Protein AF-A0A534FEM4-F1 (afdb_monomer_lite)

Structure (mmCIF, N/CA/C/O backbone):
data_AF-A0A534FEM4-F1
#
_entry.id   AF-A0A534FEM4-F1
#
loop_
_atom_site.group_PDB
_atom_site.id
_atom_site.type_symbol
_atom_site.label_atom_id
_atom_site.label_alt_id
_atom_site.label_comp_id
_atom_site.label_asym_id
_atom_site.label_entity_id
_atom_site.label_seq_id
_atom_site.pdbx_PDB_ins_code
_atom_site.Cartn_x
_atom_site.Cartn_y
_atom_site.Cartn_z
_atom_site.occupancy
_atom_site.B_iso_or_equiv
_atom_site.auth_seq_id
_atom_site.auth_comp_id
_atom_site.auth_asym_id
_atom_site.auth_atom_id
_atom_site.pdbx_PDB_model_num
ATOM 1 N N . MET A 1 1 ? -17.355 6.035 14.238 1.00 56.38 1 MET A N 1
ATOM 2 C CA . MET A 1 1 ? -16.105 6.791 13.981 1.00 56.38 1 MET A CA 1
ATOM 3 C C . MET A 1 1 ? -16.339 8.133 13.286 1.00 56.38 1 MET A C 1
ATOM 5 O O . MET A 1 1 ? -15.512 9.015 13.449 1.00 56.38 1 MET A O 1
ATOM 9 N N . GLU A 1 2 ? -17.468 8.320 12.596 1.00 47.06 2 GLU A N 1
ATOM 10 C CA . GLU A 1 2 ? -17.808 9.495 11.766 1.00 47.06 2 GLU A CA 1
ATOM 11 C C . GLU A 1 2 ? -17.608 10.867 12.424 1.00 47.06 2 GLU A C 1
ATOM 13 O O . GLU A 1 2 ? -17.222 11.821 11.765 1.00 47.06 2 GLU A O 1
ATOM 18 N N . ARG A 1 3 ? -17.832 10.977 13.736 1.00 51.62 3 ARG A N 1
ATOM 19 C CA . ARG A 1 3 ? -17.791 12.255 14.463 1.00 51.62 3 ARG A CA 1
ATOM 20 C C . ARG A 1 3 ? -16.405 12.635 15.008 1.00 51.62 3 ARG A C 1
ATOM 22 O O . ARG A 1 3 ? -16.311 13.611 15.738 1.00 51.62 3 ARG A O 1
ATOM 29 N N . ARG A 1 4 ? -15.377 11.824 14.722 1.00 52.81 4 ARG A N 1
ATOM 30 C CA . ARG A 1 4 ? -14.037 11.881 15.349 1.00 52.81 4 ARG A CA 1
ATOM 31 C C . ARG A 1 4 ? -12.900 12.129 14.353 1.00 52.81 4 ARG A C 1
ATOM 33 O O . ARG A 1 4 ? -11.733 12.008 14.710 1.00 52.81 4 ARG A O 1
ATOM 40 N N . VAL A 1 5 ? -13.234 12.400 13.092 1.00 56.34 5 VAL A N 1
ATOM 41 C CA . VAL A 1 5 ? -12.269 12.784 12.057 1.00 56.34 5 VAL A CA 1
ATOM 42 C C . VAL A 1 5 ? -12.629 14.198 11.630 1.00 56.34 5 VAL A C 1
ATOM 44 O O . VAL A 1 5 ? -13.714 14.417 11.095 1.00 56.34 5 VAL A O 1
ATOM 47 N N . THR A 1 6 ? -11.767 15.169 11.929 1.00 53.72 6 THR A N 1
ATOM 48 C CA . THR A 1 6 ? -12.015 16.553 11.522 1.00 53.72 6 THR A CA 1
ATOM 49 C C . THR A 1 6 ? -11.736 16.721 10.017 1.00 53.72 6 THR A C 1
ATOM 51 O O . THR A 1 6 ? -10.766 16.141 9.511 1.00 53.72 6 THR A O 1
ATOM 54 N N . PRO A 1 7 ? -12.564 17.487 9.274 1.00 54.84 7 PRO A N 1
ATOM 55 C CA . PRO A 1 7 ? -12.405 17.695 7.823 1.00 54.84 7 PRO A CA 1
ATOM 56 C C . PRO A 1 7 ? -11.054 18.308 7.428 1.00 54.84 7 PRO A C 1
ATOM 58 O O . PRO A 1 7 ? -10.549 18.107 6.331 1.00 54.84 7 PRO A O 1
ATOM 61 N N . ASP A 1 8 ? -10.449 19.042 8.352 1.00 56.84 8 ASP A N 1
ATOM 62 C CA . ASP A 1 8 ? -9.145 19.695 8.260 1.00 56.84 8 ASP A CA 1
ATOM 63 C C . ASP A 1 8 ? -7.960 18.707 8.201 1.00 56.84 8 ASP A C 1
ATOM 65 O O . ASP A 1 8 ? -6.827 19.115 7.931 1.00 56.84 8 ASP A O 1
ATOM 69 N N . LEU A 1 9 ? -8.201 17.404 8.407 1.00 59.59 9 LEU A N 1
ATOM 70 C CA . LEU A 1 9 ? -7.167 16.371 8.376 1.00 59.59 9 LEU A CA 1
ATOM 71 C C . LEU A 1 9 ? -7.196 15.479 7.127 1.00 59.59 9 LEU A C 1
ATOM 73 O O . LEU A 1 9 ? -6.135 15.167 6.578 1.00 59.59 9 LEU A O 1
ATOM 77 N N . LEU A 1 10 ? -8.377 15.027 6.714 1.00 66.88 10 LEU A N 1
ATOM 78 C CA . LEU A 1 10 ? -8.593 14.103 5.600 1.00 66.88 10 LEU A CA 1
ATOM 79 C C . LEU A 1 10 ? -9.982 14.360 5.005 1.00 66.88 10 LEU A C 1
ATOM 81 O O . LEU A 1 10 ? -10.936 14.569 5.751 1.00 66.88 10 LEU A O 1
ATOM 85 N N . GLU A 1 11 ? -10.113 14.259 3.682 1.00 74.88 11 GLU A N 1
ATOM 86 C CA . GLU A 1 11 ? -11.427 14.056 3.067 1.00 74.88 11 GLU A CA 1
ATOM 87 C C . GLU A 1 11 ? -11.890 12.629 3.374 1.00 74.88 11 GLU A C 1
ATOM 89 O O . GLU A 1 11 ? -11.190 11.655 3.080 1.00 74.88 11 GLU A O 1
ATOM 94 N N . VAL A 1 12 ? -13.052 12.507 4.017 1.00 80.25 12 VAL A N 1
ATOM 95 C CA . VAL A 1 12 ? -13.595 11.230 4.489 1.00 80.25 12 VAL A CA 1
ATOM 96 C C . VAL A 1 12 ? -14.885 10.921 3.748 1.00 80.25 12 VAL A C 1
ATOM 98 O O . VAL A 1 12 ? -15.782 11.754 3.665 1.00 80.25 12 VAL A O 1
ATOM 101 N N . GLU A 1 13 ? -14.996 9.686 3.271 1.00 83.94 13 GLU A N 1
ATOM 102 C CA . GLU A 1 13 ? -16.239 9.120 2.759 1.00 83.94 13 GLU A CA 1
ATOM 103 C C . GLU A 1 13 ? -16.553 7.855 3.552 1.00 83.94 13 GLU A C 1
ATOM 105 O O . GLU A 1 13 ? -15.718 6.954 3.655 1.00 83.94 13 GLU A O 1
ATOM 110 N N . CYS A 1 14 ? -17.753 7.803 4.120 1.00 84.56 14 CYS A N 1
ATOM 111 C CA . CYS A 1 14 ? -18.230 6.667 4.894 1.00 84.56 14 CYS A CA 1
ATOM 112 C C . CYS A 1 14 ? -19.173 5.832 4.032 1.00 84.56 14 CYS A C 1
ATOM 114 O O . CYS A 1 14 ? -20.123 6.360 3.455 1.00 84.56 14 CYS A O 1
ATOM 116 N N . LEU A 1 15 ? -18.919 4.528 3.969 1.00 87.25 15 LEU A N 1
ATOM 117 C CA . LEU A 1 15 ? -19.722 3.570 3.217 1.00 87.25 15 LEU A CA 1
ATOM 118 C C . LEU A 1 15 ? -20.095 2.429 4.160 1.00 87.25 15 LEU A C 1
ATOM 120 O O . LEU A 1 15 ? -19.234 1.900 4.857 1.00 87.25 15 LEU A O 1
ATOM 124 N N . ALA A 1 16 ? -21.379 2.080 4.200 1.00 84.75 16 ALA A N 1
ATOM 125 C CA . ALA A 1 16 ? -21.892 1.021 5.070 1.00 84.75 16 ALA A CA 1
ATOM 126 C C . ALA A 1 16 ? -21.890 -0.365 4.399 1.00 84.75 16 ALA A C 1
ATOM 128 O O . ALA A 1 16 ? -22.041 -1.372 5.080 1.00 84.75 16 ALA A O 1
ATOM 129 N N . ASP A 1 17 ? -21.740 -0.415 3.074 1.00 90.38 17 ASP A N 1
ATOM 130 C CA . ASP A 1 17 ? -21.790 -1.643 2.285 1.00 90.38 17 ASP A CA 1
ATOM 131 C C . ASP A 1 17 ? -20.415 -1.980 1.692 1.00 90.38 17 ASP A C 1
ATOM 133 O O . ASP A 1 17 ? -19.758 -1.132 1.081 1.00 90.38 17 ASP A O 1
ATOM 137 N N . GLU A 1 18 ? -19.979 -3.233 1.851 1.00 87.88 18 GLU A N 1
ATOM 138 C CA . GLU A 1 18 ? -18.675 -3.690 1.359 1.00 87.88 18 GLU A CA 1
ATOM 139 C C . GLU A 1 18 ? -18.569 -3.658 -0.166 1.00 87.88 18 GLU A C 1
ATOM 141 O O . GLU A 1 18 ? -17.499 -3.361 -0.705 1.00 87.88 18 GLU A O 1
ATOM 14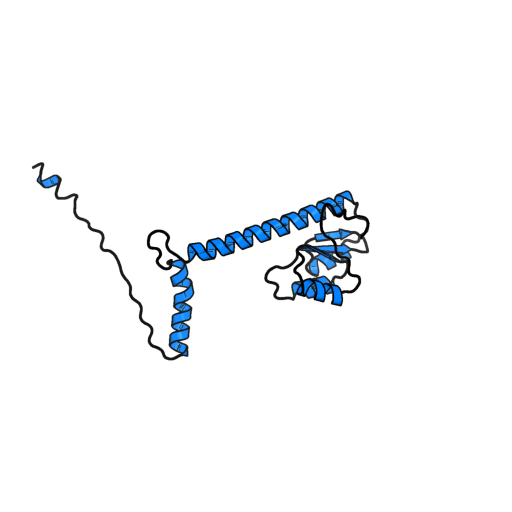6 N N . GLN A 1 19 ? -19.648 -4.005 -0.878 1.00 88.50 19 GLN A N 1
ATOM 147 C CA . GLN A 1 19 ? -19.623 -4.032 -2.339 1.00 88.50 19 GLN A CA 1
ATOM 148 C C . GLN A 1 19 ? -19.503 -2.612 -2.877 1.00 88.50 19 GLN A C 1
ATOM 150 O O . GLN A 1 19 ? -18.705 -2.361 -3.780 1.00 88.50 19 GLN A O 1
ATOM 155 N N . GLU A 1 20 ? -20.229 -1.671 -2.281 1.00 89.69 20 GLU A N 1
ATOM 156 C CA . GLU A 1 20 ? -20.098 -0.259 -2.601 1.00 89.69 20 GLU A CA 1
ATOM 157 C C . GLU A 1 20 ? -18.705 0.275 -2.271 1.00 89.69 20 GLU A C 1
ATOM 159 O O . GLU A 1 20 ? -18.104 0.940 -3.113 1.00 89.69 20 GLU A O 1
ATOM 164 N N . ALA A 1 21 ? -18.134 -0.084 -1.117 1.00 89.38 21 ALA A N 1
ATOM 165 C CA . ALA A 1 21 ? -16.761 0.285 -0.774 1.00 89.38 21 ALA A CA 1
ATOM 166 C C . ALA A 1 21 ? -15.755 -0.178 -1.836 1.00 89.38 21 ALA A C 1
ATOM 168 O O . ALA A 1 21 ? -14.891 0.592 -2.261 1.00 89.38 21 ALA A O 1
ATOM 169 N N . LEU A 1 22 ? -15.900 -1.410 -2.325 1.00 88.56 22 LEU A N 1
ATOM 170 C CA . LEU A 1 22 ? -15.047 -1.950 -3.382 1.00 88.56 22 LEU A CA 1
ATOM 171 C C . LEU A 1 22 ? -15.253 -1.247 -4.725 1.00 88.56 22 LEU A C 1
ATOM 173 O O . LEU A 1 22 ? -14.261 -0.973 -5.405 1.00 88.56 22 LEU A O 1
ATOM 177 N N . ARG A 1 23 ? -16.501 -0.938 -5.101 1.00 89.88 23 ARG A N 1
ATOM 178 C CA . ARG A 1 23 ? -16.817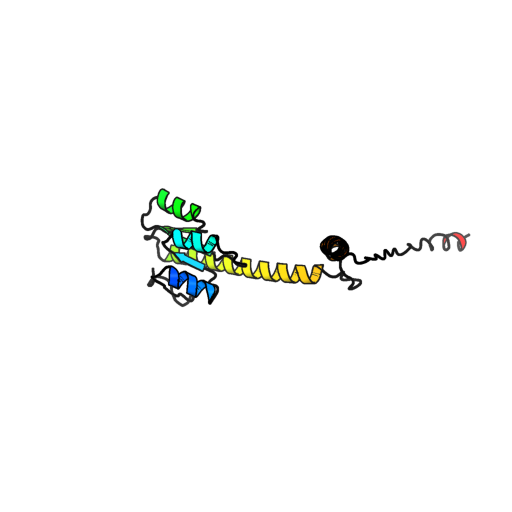 -0.189 -6.330 1.00 89.88 23 ARG A CA 1
ATOM 179 C C . ARG A 1 23 ? -16.231 1.217 -6.294 1.00 89.88 23 ARG A C 1
ATOM 181 O O . ARG A 1 23 ? -15.608 1.650 -7.261 1.00 89.88 23 ARG A O 1
ATOM 188 N N . ARG A 1 24 ? -16.388 1.924 -5.175 1.00 89.31 24 ARG A N 1
ATOM 189 C CA . ARG A 1 24 ? -15.852 3.280 -4.996 1.00 89.31 24 ARG A CA 1
ATOM 190 C C . ARG A 1 24 ? -14.328 3.279 -5.023 1.00 89.31 24 ARG A C 1
ATOM 192 O O . ARG A 1 24 ? -13.751 4.123 -5.698 1.00 89.31 24 ARG A O 1
ATOM 199 N N . PHE A 1 25 ? -13.691 2.290 -4.393 1.00 88.38 25 PHE A N 1
ATOM 200 C CA . PHE A 1 25 ? -12.237 2.125 -4.433 1.00 88.38 25 PHE A CA 1
ATOM 201 C C . PHE A 1 25 ? -11.693 1.842 -5.845 1.00 88.38 25 PHE A C 1
ATOM 203 O O . PHE A 1 25 ? -10.587 2.256 -6.185 1.00 88.38 25 PHE A O 1
ATOM 210 N N . GLU A 1 26 ? -12.446 1.115 -6.676 1.00 86.12 26 GLU A N 1
ATOM 211 C CA . GLU A 1 26 ? -12.082 0.883 -8.081 1.00 86.12 26 GLU A CA 1
ATOM 212 C C . GLU A 1 26 ? -12.251 2.129 -8.945 1.00 86.12 26 GLU A C 1
ATOM 214 O O . GLU A 1 26 ? -11.424 2.381 -9.821 1.00 86.12 26 GLU A O 1
ATOM 219 N N . ALA A 1 27 ? -13.314 2.898 -8.705 1.00 89.00 27 ALA A N 1
ATOM 220 C CA . ALA A 1 27 ? -13.568 4.139 -9.424 1.00 89.00 27 ALA A CA 1
ATOM 221 C C . ALA A 1 27 ? -12.515 5.205 -9.093 1.00 89.00 27 ALA A C 1
ATOM 223 O O . ALA A 1 27 ? -12.057 5.925 -9.980 1.00 89.00 27 ALA A O 1
ATOM 224 N N . GLU A 1 28 ? -12.121 5.295 -7.825 1.00 87.94 28 GLU A N 1
ATOM 225 C CA . GLU A 1 28 ? -11.146 6.261 -7.346 1.00 87.94 28 GLU A CA 1
ATOM 226 C C . GLU A 1 28 ? -10.265 5.644 -6.259 1.00 87.94 28 GLU A C 1
ATOM 228 O O . GLU A 1 28 ? -10.734 5.171 -5.223 1.00 87.94 28 GLU A O 1
ATOM 233 N N . PHE A 1 29 ? -8.951 5.690 -6.480 1.00 86.88 29 PHE A N 1
ATOM 234 C CA . PHE A 1 29 ? -7.995 5.160 -5.521 1.00 86.88 29 PHE A CA 1
ATOM 235 C C . PHE A 1 29 ? -8.024 5.960 -4.211 1.00 86.88 29 PHE A C 1
ATOM 237 O O . PHE A 1 29 ? -7.780 7.169 -4.203 1.00 86.88 29 PHE A O 1
ATOM 244 N N . ARG A 1 30 ? -8.207 5.261 -3.086 1.00 90.06 30 ARG A N 1
ATOM 245 C CA . ARG A 1 30 ? -8.132 5.844 -1.741 1.00 90.06 30 ARG A CA 1
ATOM 246 C C . ARG A 1 30 ? -6.878 5.352 -1.012 1.00 90.06 30 ARG A C 1
ATOM 248 O O . ARG A 1 30 ? -6.712 4.149 -0.842 1.00 90.06 30 ARG A O 1
ATOM 255 N N . PRO A 1 31 ? -5.970 6.245 -0.576 1.00 91.56 31 PRO A N 1
ATOM 256 C CA . PRO A 1 31 ? -4.700 5.839 0.025 1.00 91.56 31 PRO A CA 1
ATOM 257 C C . PRO A 1 31 ? -4.858 5.164 1.385 1.00 91.56 31 PRO A C 1
ATOM 259 O O . PRO A 1 31 ? -4.062 4.291 1.709 1.00 91.56 31 PRO A O 1
ATOM 262 N N . VAL A 1 32 ? -5.871 5.553 2.158 1.00 93.88 32 VAL A N 1
ATOM 263 C CA . VAL A 1 32 ? -6.148 5.010 3.488 1.00 93.88 32 VAL A CA 1
ATOM 264 C C . VAL A 1 32 ? -7.560 4.438 3.497 1.00 93.88 32 VAL A C 1
ATOM 266 O O . VAL A 1 32 ? -8.496 5.098 3.048 1.00 93.88 32 VAL A O 1
ATOM 269 N N . VAL A 1 33 ? -7.704 3.223 4.016 1.00 94.81 33 VAL A N 1
ATOM 270 C CA . VAL A 1 33 ? -8.984 2.542 4.231 1.00 94.81 33 VAL A CA 1
ATOM 271 C C . VAL A 1 33 ? -9.102 2.206 5.710 1.00 94.81 33 VAL A C 1
ATOM 273 O O . VAL A 1 33 ? -8.176 1.653 6.299 1.00 94.81 33 VAL A O 1
ATOM 276 N N . VAL A 1 34 ? -10.247 2.525 6.307 1.00 94.06 34 VAL A N 1
ATOM 277 C CA . VAL A 1 34 ? -10.587 2.149 7.683 1.00 94.06 34 VAL A CA 1
ATOM 278 C C . VAL A 1 34 ? -11.789 1.214 7.622 1.00 94.06 34 VAL A C 1
ATOM 280 O O . VAL A 1 34 ? -12.781 1.554 6.982 1.00 94.06 34 VAL A O 1
ATOM 283 N N . THR A 1 35 ? -11.697 0.034 8.232 1.00 94.12 35 THR A N 1
ATOM 284 C CA . THR A 1 35 ? -12.756 -0.987 8.156 1.00 94.12 35 THR A CA 1
ATOM 285 C C . THR A 1 35 ? -12.761 -1.895 9.380 1.00 94.12 35 THR A C 1
ATOM 287 O O . THR A 1 35 ? -11.715 -2.145 9.967 1.00 94.12 35 THR A O 1
ATOM 290 N N . ASP A 1 36 ? -13.928 -2.408 9.746 1.00 93.12 36 ASP A N 1
ATOM 291 C CA . ASP A 1 36 ? -14.151 -3.473 10.731 1.00 93.12 36 ASP A CA 1
ATOM 292 C C . ASP A 1 36 ? -14.377 -4.851 10.068 1.00 93.12 36 ASP A C 1
ATOM 294 O O . ASP A 1 36 ? -14.564 -5.859 10.750 1.00 93.12 36 ASP A O 1
ATOM 298 N N . SER A 1 37 ? -14.287 -4.941 8.735 1.00 94.75 37 SER A N 1
ATOM 299 C CA . SER A 1 37 ? -14.460 -6.192 7.989 1.00 94.75 37 SER A CA 1
ATOM 300 C C . SER A 1 37 ? -13.131 -6.798 7.547 1.00 94.75 37 SER A C 1
ATOM 302 O O . SER A 1 37 ? -12.463 -6.298 6.641 1.00 94.75 37 SER A O 1
ATOM 304 N N . THR A 1 38 ? -12.781 -7.960 8.105 1.00 95.50 38 THR A N 1
ATOM 305 C CA . THR A 1 38 ? -11.628 -8.749 7.628 1.00 95.50 38 THR A CA 1
ATOM 306 C C . THR A 1 38 ? -11.831 -9.297 6.213 1.00 95.50 38 THR A C 1
ATOM 308 O O . THR A 1 38 ? -10.858 -9.520 5.489 1.00 95.50 38 THR A O 1
ATOM 311 N N . GLU A 1 39 ? -13.079 -9.496 5.784 1.00 95.44 39 GLU A N 1
ATOM 312 C CA . GLU A 1 39 ? -13.397 -9.953 4.434 1.00 95.44 39 GLU A CA 1
ATOM 313 C C . GLU A 1 39 ? -13.050 -8.882 3.396 1.00 95.44 39 GLU A C 1
ATOM 315 O O . GLU A 1 39 ? -12.387 -9.185 2.397 1.00 95.44 39 GLU A O 1
ATOM 320 N N . LEU A 1 40 ? -13.399 -7.620 3.667 1.00 95.12 40 LEU A N 1
ATOM 321 C CA . LEU A 1 40 ? -13.037 -6.493 2.811 1.00 95.12 40 LEU A CA 1
ATOM 322 C C . LEU A 1 40 ? -11.515 -6.366 2.662 1.00 95.12 40 LEU A C 1
ATOM 324 O O . LEU A 1 40 ? -11.019 -6.171 1.551 1.00 95.12 40 LEU A O 1
ATOM 328 N N . ILE A 1 41 ? -10.766 -6.542 3.754 1.00 96.69 41 ILE A N 1
ATOM 329 C CA . ILE A 1 41 ? -9.295 -6.502 3.736 1.00 96.69 41 ILE A CA 1
ATOM 330 C C . ILE A 1 41 ? -8.746 -7.565 2.782 1.00 96.69 41 ILE A C 1
ATOM 332 O O . ILE A 1 41 ? -7.963 -7.245 1.885 1.00 96.69 41 ILE A O 1
ATOM 336 N N . ARG A 1 42 ? -9.202 -8.819 2.904 1.00 96.38 42 ARG A N 1
ATOM 337 C CA . ARG A 1 42 ? -8.767 -9.907 2.011 1.00 96.38 42 ARG A CA 1
ATOM 338 C C . ARG A 1 42 ? -9.122 -9.618 0.550 1.00 96.38 42 ARG A C 1
ATOM 340 O O . ARG A 1 42 ? -8.293 -9.835 -0.337 1.00 96.38 42 ARG A O 1
ATOM 347 N N . LYS A 1 43 ? -10.318 -9.081 0.280 1.00 95.06 43 LYS A N 1
ATOM 348 C CA . LYS A 1 43 ? -10.733 -8.671 -1.076 1.00 95.06 43 LYS A CA 1
ATOM 349 C C . LYS A 1 43 ? -9.826 -7.572 -1.639 1.00 95.06 43 LYS A C 1
ATOM 351 O O . LYS A 1 43 ? -9.436 -7.648 -2.799 1.00 95.06 43 LYS A O 1
ATOM 356 N N . LEU A 1 44 ? -9.436 -6.584 -0.834 1.00 94.62 44 LEU A N 1
ATOM 357 C CA . LEU A 1 44 ? -8.510 -5.529 -1.259 1.00 94.62 44 LEU A CA 1
ATOM 358 C C . LEU A 1 44 ? -7.093 -6.065 -1.512 1.00 94.62 44 LEU A C 1
ATOM 360 O O . LEU A 1 44 ? -6.465 -5.679 -2.496 1.00 94.62 44 LEU A O 1
ATOM 364 N N . ARG A 1 45 ? -6.595 -6.978 -0.669 1.00 94.44 45 ARG A N 1
ATOM 365 C CA . ARG A 1 45 ? -5.238 -7.545 -0.786 1.00 94.44 45 ARG A CA 1
ATOM 366 C C . ARG A 1 45 ? -5.070 -8.553 -1.920 1.00 94.44 45 ARG A C 1
ATOM 368 O O . ARG A 1 45 ? -3.966 -8.699 -2.433 1.00 94.44 45 ARG A O 1
ATOM 375 N N . THR A 1 46 ? -6.137 -9.231 -2.332 1.00 94.06 46 THR A N 1
ATOM 376 C CA . THR A 1 46 ? -6.106 -10.180 -3.463 1.00 94.06 46 THR A CA 1
ATOM 377 C C . THR A 1 46 ? -6.153 -9.495 -4.829 1.00 94.06 46 THR A C 1
ATOM 379 O O . THR A 1 46 ? -5.869 -10.126 -5.849 1.00 94.06 46 THR A O 1
ATOM 382 N N . ARG A 1 47 ? -6.480 -8.199 -4.880 1.00 89.94 47 ARG A N 1
ATOM 383 C CA . ARG A 1 47 ? -6.522 -7.436 -6.129 1.00 89.94 47 ARG A CA 1
ATOM 384 C C . ARG A 1 47 ? -5.112 -7.088 -6.614 1.00 89.94 47 ARG A C 1
ATOM 386 O O . ARG A 1 47 ? -4.263 -6.711 -5.807 1.00 89.94 47 ARG A O 1
ATOM 393 N N . PRO A 1 48 ? -4.860 -7.116 -7.937 1.00 86.69 48 PRO A N 1
ATOM 394 C CA . PRO A 1 48 ? -3.578 -6.732 -8.523 1.00 86.69 48 PRO A CA 1
ATOM 395 C C . PRO A 1 48 ? -3.440 -5.201 -8.577 1.00 86.69 48 PRO A C 1
ATOM 397 O O . PRO A 1 48 ? -3.345 -4.596 -9.644 1.00 86.69 48 PRO A O 1
ATOM 400 N N . LEU A 1 49 ? -3.477 -4.553 -7.413 1.00 84.06 49 LEU A N 1
ATOM 401 C CA . LEU A 1 49 ? -3.375 -3.106 -7.300 1.00 84.06 49 LEU A CA 1
ATOM 402 C C . LEU A 1 49 ? -1.919 -2.674 -7.485 1.00 84.06 49 LEU A C 1
ATOM 404 O O . LEU A 1 49 ? -1.027 -3.115 -6.765 1.00 84.06 49 LEU A O 1
ATOM 408 N N . VAL A 1 50 ? -1.686 -1.747 -8.416 1.00 82.12 50 VAL A N 1
ATOM 409 C CA . VAL A 1 50 ? -0.371 -1.100 -8.594 1.00 82.12 50 VAL A CA 1
ATOM 410 C C . VAL A 1 50 ? 0.041 -0.349 -7.322 1.00 82.12 50 VAL A C 1
ATOM 412 O O . VAL A 1 50 ? 1.221 -0.270 -6.978 1.00 82.12 50 VAL A O 1
ATOM 415 N N . ARG A 1 51 ? -0.953 0.193 -6.615 1.00 88.19 51 ARG A N 1
ATOM 416 C CA . ARG A 1 51 ? -0.803 0.859 -5.330 1.00 88.19 51 ARG A CA 1
ATOM 417 C C . ARG A 1 51 ? -1.791 0.234 -4.344 1.00 88.19 51 ARG A C 1
ATOM 419 O O . ARG A 1 51 ? -2.981 0.511 -4.462 1.00 88.19 51 ARG A O 1
ATOM 426 N N . PRO A 1 52 ? -1.346 -0.626 -3.416 1.00 91.81 52 PRO A N 1
ATOM 427 C CA . PRO A 1 52 ? -2.215 -1.089 -2.346 1.00 91.81 52 PRO A CA 1
ATOM 428 C C . PRO A 1 52 ? -2.514 0.073 -1.379 1.00 91.81 52 PRO A C 1
ATOM 430 O O . PRO A 1 52 ? -1.652 0.938 -1.197 1.00 91.81 52 PRO A O 1
ATOM 433 N N . PRO A 1 53 ? -3.715 0.127 -0.781 1.00 94.81 53 PRO A N 1
ATOM 434 C CA . PRO A 1 53 ? -4.017 1.101 0.258 1.00 94.81 53 PRO A CA 1
ATOM 435 C C . PRO A 1 53 ? -3.367 0.703 1.586 1.00 94.81 53 PRO A C 1
ATOM 437 O O . PRO A 1 53 ? -3.097 -0.480 1.822 1.00 94.81 53 PRO A O 1
ATOM 440 N N . PHE A 1 54 ? -3.181 1.694 2.455 1.00 96.56 54 PHE A N 1
ATOM 441 C CA . PHE A 1 54 ? -2.923 1.472 3.870 1.00 96.56 54 PHE A CA 1
ATOM 442 C C . PHE A 1 54 ? -4.247 1.159 4.573 1.00 96.56 54 PHE A C 1
ATOM 444 O O . PHE A 1 54 ? -5.201 1.933 4.473 1.00 96.56 54 PHE A O 1
ATOM 451 N N . ILE A 1 55 ? -4.324 0.030 5.265 1.00 97.19 55 ILE A N 1
ATOM 452 C CA . ILE A 1 55 ? -5.554 -0.489 5.860 1.00 97.19 55 ILE A CA 1
ATOM 453 C C . ILE A 1 55 ? -5.449 -0.445 7.382 1.00 97.19 55 ILE A C 1
ATOM 455 O O . ILE A 1 55 ? -4.609 -1.125 7.973 1.00 97.19 55 ILE A O 1
ATOM 459 N N . ILE A 1 56 ? -6.355 0.307 8.008 1.00 96.25 56 ILE A N 1
ATOM 460 C CA . ILE A 1 56 ? -6.561 0.324 9.456 1.00 96.25 56 ILE A CA 1
ATOM 461 C C . ILE A 1 56 ? -7.782 -0.535 9.778 1.00 96.25 56 ILE A C 1
ATOM 463 O O . ILE A 1 56 ? -8.911 -0.192 9.423 1.00 96.25 56 ILE A O 1
ATOM 467 N N . TYR A 1 57 ? -7.550 -1.642 10.472 1.00 96.19 57 TYR A N 1
ATOM 468 C CA . TYR A 1 57 ? -8.604 -2.503 10.983 1.00 96.19 57 TYR A CA 1
ATOM 469 C C . TYR A 1 57 ? -9.134 -1.986 12.325 1.00 96.19 57 TYR A C 1
ATOM 471 O O . TYR A 1 57 ? -8.357 -1.714 13.244 1.00 96.19 57 TYR A O 1
ATOM 479 N N . VAL A 1 58 ? -10.452 -1.864 12.447 1.00 94.19 58 VAL A N 1
ATOM 480 C CA . VAL A 1 58 ? -11.140 -1.508 13.688 1.00 94.19 58 VAL A CA 1
ATOM 481 C C . VAL A 1 58 ? -11.687 -2.783 14.318 1.00 94.19 58 VAL A C 1
ATOM 483 O O . VAL A 1 58 ? -12.625 -3.376 13.805 1.00 94.19 58 VAL A O 1
ATOM 486 N N . SER A 1 59 ? -11.083 -3.191 15.429 1.00 91.81 59 SER A N 1
ATOM 487 C CA . SER A 1 59 ? -11.513 -4.344 16.224 1.00 91.81 59 SER A CA 1
ATOM 488 C C . SER A 1 59 ? -12.739 -3.966 17.056 1.00 91.81 59 SER A C 1
ATOM 490 O O . SER A 1 59 ? -12.705 -2.950 17.767 1.00 91.81 59 SER A O 1
ATOM 492 N N . GLU A 1 60 ? -13.804 -4.763 16.989 1.00 84.50 60 GLU A N 1
ATOM 493 C CA . GLU A 1 60 ? -15.033 -4.554 17.761 1.00 84.50 60 GLU A CA 1
ATOM 494 C C . GLU A 1 60 ? -14.814 -4.872 19.244 1.00 84.50 60 GLU A C 1
ATOM 496 O O . GLU A 1 60 ? -15.204 -4.089 20.120 1.00 84.50 60 GLU A O 1
ATOM 501 N N . VAL A 1 61 ? -14.132 -5.981 19.532 1.00 82.19 61 VAL A N 1
ATOM 502 C CA . VAL A 1 61 ? -13.681 -6.371 20.867 1.00 82.19 61 VAL A CA 1
ATOM 503 C C . VAL A 1 61 ? -12.227 -5.944 21.035 1.00 82.19 61 VAL A C 1
ATOM 505 O O . VAL A 1 61 ? -11.394 -6.105 20.145 1.00 82.19 61 VAL A O 1
ATOM 508 N N . ASP A 1 62 ? -11.892 -5.389 22.197 1.00 77.69 62 ASP A N 1
ATOM 509 C CA . ASP A 1 62 ? -10.502 -5.077 22.549 1.00 77.69 62 ASP A CA 1
ATOM 510 C C . ASP A 1 62 ? -9.800 -6.332 23.097 1.00 77.69 62 ASP A C 1
ATOM 512 O O . ASP A 1 62 ? -9.274 -6.339 24.208 1.00 77.69 62 ASP A O 1
ATOM 516 N N . ASP A 1 63 ? -9.873 -7.425 22.331 1.00 86.00 63 ASP A N 1
ATOM 517 C CA . ASP A 1 63 ? -9.207 -8.695 22.618 1.00 86.00 63 ASP A CA 1
ATOM 518 C C . ASP A 1 63 ? -8.033 -8.907 21.644 1.00 86.00 63 ASP A C 1
ATOM 520 O O . ASP A 1 63 ? -8.180 -8.650 20.443 1.00 86.00 63 ASP A O 1
ATOM 524 N N . PRO A 1 64 ? -6.865 -9.387 22.113 1.00 87.50 64 PRO A N 1
ATOM 525 C CA . PRO A 1 64 ? -5.713 -9.640 21.253 1.00 87.50 64 PRO A CA 1
ATOM 526 C C . PRO A 1 64 ? -6.007 -10.552 20.055 1.00 87.50 64 PRO A C 1
ATOM 528 O O . PRO A 1 64 ? -5.435 -10.328 18.989 1.00 87.50 64 PRO A O 1
ATOM 531 N N . THR A 1 65 ? -6.909 -11.528 20.196 1.00 90.88 65 THR A N 1
ATOM 532 C CA . THR A 1 65 ? -7.214 -12.506 19.141 1.00 90.88 65 THR A CA 1
ATOM 533 C C . THR A 1 65 ? -7.888 -11.858 17.934 1.00 90.88 65 THR A C 1
ATOM 535 O O . THR A 1 65 ? -7.554 -12.160 16.789 1.00 90.88 65 THR A O 1
ATOM 538 N N . GLU A 1 66 ? -8.826 -10.936 18.162 1.00 90.38 66 GLU A N 1
ATOM 539 C CA . GLU A 1 66 ? -9.509 -10.226 17.074 1.00 90.38 66 GLU A CA 1
ATOM 540 C C . GLU A 1 66 ? -8.548 -9.276 16.351 1.00 90.38 66 GLU A C 1
ATOM 542 O O . GLU A 1 66 ? -8.511 -9.211 15.119 1.00 90.38 66 GLU A O 1
ATOM 547 N N . ARG A 1 67 ? -7.682 -8.607 17.117 1.00 90.44 67 ARG A N 1
ATOM 548 C CA . ARG A 1 67 ? -6.643 -7.738 16.558 1.00 90.44 67 ARG A CA 1
ATOM 549 C C . ARG A 1 67 ? -5.667 -8.528 15.692 1.00 90.44 67 ARG A C 1
ATOM 551 O O . ARG A 1 67 ? -5.330 -8.086 14.594 1.00 90.44 67 ARG A O 1
ATOM 558 N N . GLU A 1 68 ? -5.254 -9.706 16.154 1.00 93.50 68 GLU A N 1
ATOM 559 C CA . GLU A 1 68 ? -4.419 -10.628 15.385 1.00 93.50 68 GLU A CA 1
ATOM 560 C C . GLU A 1 68 ? -5.118 -11.070 14.092 1.00 93.50 68 GLU A C 1
ATOM 562 O O . GLU A 1 68 ? -4.505 -11.028 13.025 1.00 93.50 68 GLU A O 1
ATOM 567 N N . ALA A 1 69 ? -6.413 -11.399 14.145 1.00 93.56 69 ALA A N 1
ATOM 568 C CA . ALA A 1 69 ? -7.183 -11.781 12.962 1.00 93.56 69 ALA A CA 1
ATOM 569 C C . ALA A 1 69 ? -7.206 -10.679 11.886 1.00 93.56 69 ALA A C 1
ATOM 571 O O . ALA A 1 69 ? -7.089 -10.980 10.694 1.00 93.56 69 ALA A O 1
ATOM 572 N N . GLY A 1 70 ? -7.302 -9.408 12.288 1.00 95.31 70 GLY A N 1
ATOM 573 C CA . GLY A 1 70 ? -7.203 -8.265 11.377 1.00 95.31 70 GLY A CA 1
ATOM 574 C C . GLY A 1 70 ? -5.837 -8.144 10.698 1.00 95.31 70 GLY A C 1
ATOM 575 O O . GLY A 1 70 ? -5.760 -7.971 9.478 1.00 95.31 70 GLY A O 1
ATOM 576 N N . ILE A 1 71 ? -4.752 -8.296 11.461 1.00 96.06 71 ILE A N 1
ATOM 577 C CA . ILE A 1 71 ? -3.384 -8.276 10.918 1.00 96.06 71 ILE A CA 1
ATOM 578 C C . ILE A 1 71 ? -3.160 -9.459 9.966 1.00 96.06 71 ILE A C 1
ATOM 580 O O . ILE A 1 71 ? -2.666 -9.266 8.857 1.00 96.06 71 ILE A O 1
ATOM 584 N N . LEU A 1 72 ? -3.600 -10.668 10.334 1.00 96.94 72 LEU A N 1
ATOM 585 C CA . LEU A 1 72 ? -3.513 -11.864 9.485 1.00 96.94 72 LEU A CA 1
ATOM 586 C C . LEU A 1 72 ? -4.352 -11.753 8.203 1.00 96.94 72 LEU A C 1
ATOM 588 O O . LEU A 1 72 ? -4.003 -12.348 7.184 1.00 96.94 72 LEU A O 1
ATOM 592 N N . ALA A 1 73 ? -5.441 -10.980 8.220 1.00 97.31 73 ALA A N 1
ATOM 593 C CA . ALA A 1 73 ? -6.202 -10.659 7.013 1.00 97.31 73 ALA A CA 1
ATOM 594 C C . ALA A 1 73 ? -5.449 -9.703 6.067 1.00 97.31 73 ALA A C 1
ATOM 596 O O . ALA A 1 73 ? -5.809 -9.604 4.893 1.00 97.31 73 ALA A O 1
ATOM 597 N N . GLY A 1 74 ? -4.400 -9.036 6.558 1.00 96.88 74 GLY A N 1
ATOM 598 C CA . GLY A 1 74 ? -3.547 -8.124 5.805 1.00 96.88 74 GLY A CA 1
ATOM 599 C C . GLY A 1 74 ? -3.746 -6.649 6.151 1.00 96.88 74 GLY A C 1
ATOM 600 O O . GLY A 1 74 ? -3.461 -5.806 5.301 1.00 96.88 74 GLY A O 1
ATOM 601 N N . ALA A 1 75 ? -4.261 -6.309 7.335 1.00 97.69 75 ALA A N 1
ATOM 602 C CA . ALA A 1 75 ? -4.253 -4.925 7.814 1.00 97.69 75 ALA A CA 1
ATOM 603 C C . ALA A 1 75 ? -2.816 -4.439 8.076 1.00 97.69 75 ALA A C 1
ATOM 605 O O . ALA A 1 75 ? -1.979 -5.213 8.537 1.00 97.69 75 ALA A O 1
ATOM 606 N N . ASP A 1 76 ? -2.539 -3.160 7.813 1.00 97.50 76 ASP A N 1
ATOM 607 C CA . ASP A 1 76 ? -1.252 -2.539 8.167 1.00 97.50 76 ASP A CA 1
ATOM 608 C C . ASP A 1 76 ? -1.238 -2.088 9.631 1.00 97.50 76 ASP A C 1
ATOM 610 O O . ASP A 1 76 ? -0.197 -2.074 10.284 1.00 97.50 76 ASP A O 1
ATOM 614 N N . GLU A 1 77 ? -2.410 -1.730 10.159 1.00 95.19 77 GLU A N 1
ATOM 615 C CA . GLU A 1 77 ? -2.590 -1.345 11.551 1.00 95.19 77 GLU A CA 1
ATOM 616 C C . GLU A 1 77 ? -3.941 -1.836 12.088 1.00 95.19 77 GLU A C 1
ATOM 618 O O . GLU A 1 77 ? -4.911 -1.965 11.346 1.00 95.19 77 GLU A O 1
ATOM 623 N N . CYS A 1 78 ? -4.016 -2.088 13.396 1.00 94.69 78 CYS A N 1
ATOM 624 C CA . CYS A 1 78 ? -5.251 -2.425 14.091 1.00 94.69 78 CYS A CA 1
ATOM 625 C C . CYS A 1 78 ? -5.475 -1.526 15.315 1.00 94.69 78 CYS A C 1
ATOM 627 O O . CYS A 1 78 ? -4.577 -1.347 16.148 1.00 94.69 78 CYS A O 1
ATOM 629 N N . VAL A 1 79 ? -6.700 -1.015 15.454 1.00 92.44 79 VAL A N 1
ATOM 630 C CA . VAL A 1 79 ? -7.165 -0.183 16.571 1.00 92.44 79 VAL A CA 1
ATOM 631 C C . VAL A 1 79 ? -8.427 -0.771 17.192 1.00 92.44 79 VAL A C 1
ATOM 633 O O . VAL A 1 79 ? -9.301 -1.256 16.486 1.00 92.44 79 VAL A O 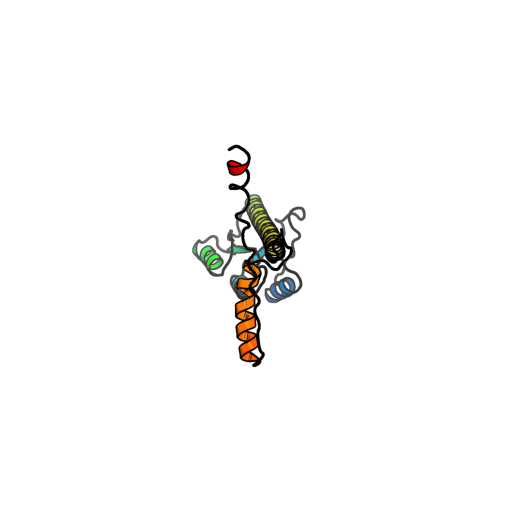1
ATOM 636 N N . GLY A 1 80 ? -8.549 -0.710 18.516 1.00 91.81 80 GLY A N 1
ATOM 637 C CA . GLY A 1 80 ? -9.792 -1.083 19.192 1.00 91.81 80 GLY A CA 1
ATOM 638 C C . GLY A 1 80 ? -10.855 0.007 19.047 1.00 91.81 80 GLY A C 1
ATOM 639 O O . GLY A 1 80 ? -10.541 1.201 19.022 1.00 91.81 80 GLY A O 1
ATOM 640 N N . ARG A 1 81 ? -12.136 -0.372 19.027 1.00 88.88 81 ARG A N 1
ATOM 641 C CA . ARG A 1 81 ? -13.266 0.567 18.888 1.00 88.88 81 ARG A CA 1
ATOM 642 C C . ARG A 1 81 ? -13.316 1.667 19.960 1.00 88.88 81 ARG A C 1
ATOM 644 O O . ARG A 1 81 ? -13.851 2.750 19.715 1.00 88.88 81 ARG A O 1
ATOM 651 N N . ARG A 1 82 ? -12.719 1.421 21.133 1.00 87.56 82 ARG A N 1
ATOM 652 C CA . ARG A 1 82 ? -12.632 2.361 22.270 1.00 87.56 82 ARG A CA 1
ATOM 653 C C . ARG A 1 82 ? -11.411 3.290 22.244 1.00 87.56 82 ARG A C 1
ATOM 655 O O . ARG A 1 82 ? -11.192 4.015 23.211 1.00 87.56 82 ARG A O 1
ATOM 662 N N . VAL A 1 83 ? -10.642 3.307 21.154 1.00 89.44 83 VAL A N 1
ATOM 663 C CA . VAL A 1 83 ? -9.474 4.185 20.991 1.00 89.44 83 VAL A CA 1
ATOM 664 C C . VAL A 1 83 ? -9.817 5.655 21.271 1.00 89.44 83 VAL A C 1
ATOM 666 O O . VAL A 1 83 ? -10.917 6.134 20.957 1.00 89.44 83 VAL A O 1
ATOM 669 N N . THR A 1 84 ? -8.888 6.391 21.884 1.00 90.56 84 THR A N 1
ATOM 670 C CA . THR A 1 84 ? -9.069 7.831 22.120 1.00 90.56 84 THR A CA 1
ATOM 671 C C . THR A 1 84 ? -9.029 8.603 20.801 1.00 90.56 84 THR A C 1
ATOM 673 O O . THR A 1 84 ? -8.493 8.132 19.802 1.00 90.56 84 THR A O 1
ATOM 676 N N . GLU A 1 85 ? -9.612 9.801 20.771 1.00 87.31 85 GLU A N 1
ATOM 677 C CA . GLU A 1 85 ? -9.677 10.584 19.530 1.00 87.31 85 GLU A CA 1
ATOM 678 C C . GLU A 1 85 ? -8.289 11.062 19.114 1.00 87.31 85 GLU A C 1
ATOM 680 O O . GLU A 1 85 ? -7.903 10.896 17.965 1.00 87.31 85 GLU A O 1
ATOM 685 N N . ARG A 1 86 ? -7.491 11.522 20.085 1.00 88.62 86 ARG A N 1
ATOM 686 C CA . ARG A 1 86 ? -6.089 11.903 19.873 1.00 88.62 86 ARG A CA 1
ATOM 687 C C . ARG A 1 86 ? -5.245 10.751 19.337 1.00 88.62 86 ARG A C 1
ATOM 689 O O . ARG A 1 86 ? -4.393 10.961 18.483 1.00 88.62 86 ARG A O 1
ATOM 696 N N . GLU A 1 87 ? -5.464 9.539 19.843 1.00 91.06 87 GLU A N 1
ATOM 697 C CA . GLU A 1 87 ? -4.734 8.368 19.364 1.00 91.06 87 GLU A CA 1
ATOM 698 C C . GLU A 1 87 ? -5.166 7.977 17.946 1.00 91.06 87 GLU A C 1
ATOM 700 O O . GLU A 1 87 ? -4.308 7.733 17.100 1.00 91.06 87 GLU A O 1
ATOM 705 N N . LEU A 1 88 ? -6.471 7.971 17.659 1.00 89.31 88 LEU A N 1
ATOM 706 C CA . LEU A 1 88 ? -6.977 7.715 16.310 1.00 89.31 88 LEU A CA 1
ATOM 707 C C . LEU A 1 88 ? -6.431 8.744 15.313 1.00 89.31 88 LEU A C 1
ATOM 709 O O . LEU A 1 88 ? -5.964 8.378 14.238 1.00 89.31 88 LEU A O 1
ATOM 713 N N . GLU A 1 89 ? -6.434 10.020 15.691 1.00 89.50 89 GLU A N 1
ATOM 714 C CA . GLU A 1 89 ? -5.891 11.109 14.887 1.00 89.50 89 GLU A CA 1
ATOM 715 C C . GLU A 1 89 ? -4.394 10.914 14.606 1.00 89.50 89 GLU A C 1
ATOM 717 O O . GLU A 1 89 ? -3.949 11.040 13.463 1.00 89.50 89 GLU A O 1
ATOM 722 N N . ALA A 1 90 ? -3.608 10.555 15.626 1.00 91.44 90 ALA A N 1
ATOM 723 C CA . ALA A 1 90 ? -2.181 10.289 15.475 1.00 91.44 90 ALA A CA 1
ATOM 724 C C . ALA A 1 90 ? -1.913 9.123 14.507 1.00 91.44 90 ALA A C 1
ATOM 726 O O . ALA A 1 90 ? -1.039 9.231 13.642 1.00 91.44 90 ALA A O 1
ATOM 727 N N . ARG A 1 91 ? -2.697 8.043 14.604 1.00 93.56 91 ARG A N 1
ATOM 728 C CA . ARG A 1 91 ? -2.594 6.877 13.711 1.00 93.56 91 ARG A CA 1
ATOM 729 C C . ARG A 1 91 ? -2.998 7.211 12.276 1.00 93.56 91 ARG A C 1
ATOM 731 O O . ARG A 1 91 ? -2.271 6.883 11.344 1.00 93.56 91 ARG A O 1
ATOM 738 N N . LEU A 1 92 ? -4.082 7.965 12.082 1.00 92.06 92 LEU A N 1
ATOM 739 C CA . LEU A 1 92 ? -4.490 8.447 10.757 1.00 92.06 92 LEU A CA 1
ATOM 740 C C . LEU A 1 92 ? -3.430 9.362 10.124 1.00 92.06 92 LEU A C 1
ATOM 742 O O . LEU A 1 92 ? -3.124 9.227 8.938 1.00 92.06 92 LEU A O 1
ATOM 746 N N . ARG A 1 93 ? -2.811 10.256 10.909 1.00 91.88 93 ARG A N 1
ATOM 747 C CA . ARG A 1 93 ? -1.685 11.092 10.451 1.00 91.88 93 ARG A CA 1
ATOM 748 C C . ARG A 1 93 ? -0.484 10.244 10.032 1.00 91.88 93 ARG A C 1
ATOM 750 O O . ARG A 1 93 ? 0.138 10.544 9.012 1.00 91.88 93 ARG A O 1
ATOM 757 N N . ALA A 1 94 ? -0.159 9.203 10.796 1.00 94.56 94 ALA A N 1
ATOM 758 C CA . ALA A 1 94 ? 0.924 8.282 10.464 1.00 94.56 94 ALA A CA 1
ATOM 759 C C . ALA A 1 94 ? 0.632 7.521 9.162 1.00 94.56 94 ALA A C 1
ATOM 761 O O . ALA A 1 94 ? 1.460 7.547 8.250 1.00 94.56 94 ALA A O 1
ATOM 762 N N . ALA A 1 95 ? -0.567 6.945 9.031 1.00 94.56 95 ALA A N 1
ATOM 763 C CA . ALA A 1 95 ? -1.022 6.261 7.822 1.00 94.56 95 ALA A CA 1
ATOM 764 C C . ALA A 1 95 ? -0.941 7.169 6.585 1.00 94.56 95 ALA A C 1
ATOM 766 O O . ALA A 1 95 ? -0.374 6.783 5.560 1.00 94.56 95 ALA A O 1
ATOM 767 N N . ARG A 1 96 ? -1.425 8.416 6.695 1.00 91.44 96 ARG A N 1
ATOM 768 C CA . ARG A 1 96 ? -1.330 9.414 5.619 1.00 91.44 96 ARG A CA 1
ATOM 769 C C . ARG A 1 96 ? 0.121 9.678 5.222 1.00 91.44 96 ARG A C 1
ATOM 771 O O . ARG A 1 96 ? 0.453 9.603 4.041 1.00 91.44 96 ARG A O 1
ATOM 778 N N . ARG A 1 97 ? 0.997 9.931 6.199 1.00 94.38 97 ARG A N 1
ATOM 779 C CA . ARG A 1 97 ? 2.421 10.200 5.954 1.00 94.38 97 ARG A CA 1
ATOM 780 C C . ARG A 1 97 ? 3.118 9.024 5.269 1.00 94.38 97 ARG A C 1
ATOM 782 O O . ARG A 1 97 ? 3.922 9.242 4.367 1.00 94.38 97 ARG A O 1
ATOM 789 N N . ILE A 1 98 ? 2.811 7.789 5.669 1.00 95.38 98 ILE A N 1
ATOM 790 C CA . ILE A 1 98 ? 3.328 6.581 5.009 1.00 95.38 98 ILE A CA 1
ATOM 791 C C . ILE A 1 98 ? 2.872 6.562 3.547 1.00 95.38 98 ILE A C 1
ATOM 793 O O . ILE A 1 98 ? 3.703 6.472 2.644 1.00 95.38 98 ILE A O 1
ATOM 797 N N . CYS A 1 99 ? 1.575 6.755 3.299 1.00 93.38 99 CYS A N 1
ATOM 798 C CA . CYS A 1 99 ? 1.016 6.768 1.948 1.00 93.38 99 CYS A CA 1
ATOM 799 C C . CYS A 1 99 ? 1.633 7.846 1.044 1.00 93.38 99 CYS A C 1
ATOM 801 O O . CYS A 1 99 ? 1.842 7.594 -0.146 1.00 93.38 99 CYS A O 1
ATOM 803 N N . GLU A 1 100 ? 1.890 9.041 1.581 1.00 92.31 100 GLU A N 1
ATOM 804 C CA . GLU A 1 100 ? 2.555 10.150 0.886 1.00 92.31 100 GLU A CA 1
ATOM 805 C C . GLU A 1 100 ? 4.003 9.795 0.530 1.00 92.31 100 GLU A C 1
ATOM 807 O O . GLU A 1 100 ? 4.408 9.932 -0.627 1.00 92.31 100 GLU A O 1
ATOM 812 N N . LEU A 1 101 ? 4.771 9.276 1.493 1.00 95.19 101 LEU A N 1
ATOM 813 C CA . LEU A 1 101 ? 6.160 8.871 1.275 1.00 95.19 101 LEU A CA 1
ATOM 814 C C . LEU A 1 101 ? 6.270 7.762 0.230 1.00 95.19 101 LEU A C 1
ATOM 816 O O . LEU A 1 101 ? 7.118 7.839 -0.658 1.00 95.19 101 LEU A O 1
ATOM 820 N N . GLU A 1 102 ? 5.393 6.762 0.272 1.00 93.69 102 GLU A N 1
ATOM 821 C CA . GLU A 1 102 ? 5.380 5.721 -0.750 1.00 93.69 102 GLU A CA 1
ATOM 822 C C . GLU A 1 102 ? 5.028 6.259 -2.145 1.00 93.69 102 GLU A C 1
ATOM 824 O O . GLU A 1 102 ? 5.539 5.759 -3.149 1.00 93.69 102 GLU A O 1
ATOM 829 N N . SER A 1 103 ? 4.137 7.252 -2.244 1.00 91.75 103 SER A N 1
ATOM 830 C CA . SER A 1 103 ? 3.853 7.922 -3.521 1.00 91.75 103 SER A CA 1
ATOM 831 C C . SER A 1 103 ? 5.085 8.626 -4.065 1.00 91.75 103 SER A C 1
ATOM 833 O O . SER A 1 103 ? 5.432 8.432 -5.229 1.00 91.75 103 SER A O 1
ATOM 835 N N . VAL A 1 104 ? 5.768 9.402 -3.221 1.00 93.06 104 VAL A N 1
ATOM 836 C CA . VAL A 1 104 ? 6.997 10.109 -3.596 1.00 93.06 104 VAL A CA 1
ATOM 837 C C . VAL A 1 104 ? 8.073 9.116 -4.035 1.00 93.06 104 VAL A C 1
ATOM 839 O O . VAL A 1 104 ? 8.662 9.280 -5.101 1.00 93.06 104 VAL A O 1
ATOM 842 N N . LEU A 1 105 ? 8.282 8.038 -3.275 1.00 93.44 105 LEU A N 1
ATOM 843 C CA . LEU A 1 105 ? 9.238 6.987 -3.627 1.00 93.44 105 LEU A CA 1
ATOM 844 C C . LEU A 1 105 ? 8.909 6.341 -4.974 1.00 93.44 105 LEU A C 1
ATOM 846 O O . LEU A 1 105 ? 9.808 6.161 -5.793 1.00 93.44 105 LEU A O 1
ATOM 850 N N . ARG A 1 106 ? 7.635 6.031 -5.241 1.00 89.12 106 ARG A N 1
ATOM 851 C CA . ARG A 1 106 ? 7.209 5.475 -6.534 1.00 89.12 106 ARG A CA 1
ATOM 852 C C . ARG A 1 106 ? 7.515 6.421 -7.694 1.00 89.12 106 ARG A C 1
ATOM 854 O O . ARG A 1 106 ? 8.071 5.967 -8.692 1.00 89.12 106 ARG A O 1
ATOM 861 N N . LEU A 1 107 ? 7.217 7.713 -7.550 1.00 89.88 107 LEU A N 1
ATOM 862 C CA . LEU A 1 107 ? 7.520 8.725 -8.569 1.00 89.88 107 LEU A CA 1
ATOM 863 C C . LEU A 1 107 ? 9.027 8.808 -8.843 1.00 89.88 107 LEU A C 1
ATOM 865 O O . LEU A 1 107 ? 9.449 8.704 -9.994 1.00 89.88 107 LEU A O 1
ATOM 869 N N . ILE A 1 108 ? 9.839 8.887 -7.785 1.00 87.06 108 ILE A N 1
ATOM 870 C CA . ILE A 1 108 ? 11.306 8.925 -7.886 1.00 87.06 108 ILE A CA 1
ATOM 871 C C . ILE A 1 108 ? 11.843 7.649 -8.542 1.00 87.06 108 ILE A C 1
ATOM 873 O O . ILE A 1 108 ? 12.743 7.701 -9.379 1.00 87.06 108 ILE A O 1
ATOM 877 N N . MET A 1 109 ? 11.317 6.478 -8.183 1.00 86.44 109 MET A N 1
ATOM 878 C CA . MET A 1 109 ? 11.720 5.211 -8.795 1.00 86.44 109 MET A CA 1
ATOM 879 C C . MET A 1 109 ? 11.366 5.162 -10.280 1.00 86.44 109 MET A C 1
ATOM 881 O O . MET A 1 109 ? 12.161 4.668 -11.082 1.00 86.44 109 MET A O 1
ATOM 885 N N . GLU A 1 110 ? 10.195 5.667 -10.662 1.00 85.25 110 GLU A N 1
ATOM 886 C CA . GLU A 1 110 ? 9.783 5.722 -12.060 1.00 85.25 110 GLU A CA 1
ATOM 887 C C . GLU A 1 110 ? 10.670 6.677 -12.870 1.00 85.25 110 GLU A C 1
ATOM 889 O O . GLU A 1 110 ? 11.111 6.327 -13.969 1.00 85.25 110 GLU A O 1
ATOM 894 N N . GLU A 1 111 ? 10.992 7.842 -12.311 1.00 82.12 111 GLU A N 1
ATOM 895 C CA . GLU A 1 111 ? 11.902 8.819 -12.903 1.00 82.12 111 GLU A CA 1
ATOM 896 C C . GLU A 1 111 ? 13.324 8.261 -13.037 1.00 82.12 111 GLU A C 1
ATOM 898 O O . GLU A 1 111 ? 13.881 8.233 -14.134 1.00 82.12 111 GLU A O 1
ATOM 903 N N . ASN A 1 112 ? 13.876 7.675 -11.972 1.00 81.19 112 ASN A N 1
ATOM 904 C CA . ASN A 1 112 ? 15.175 7.000 -12.012 1.00 81.19 112 ASN A CA 1
ATOM 905 C C . ASN A 1 112 ? 15.200 5.850 -13.020 1.00 81.19 112 ASN A C 1
ATOM 907 O O . ASN A 1 112 ? 16.224 5.588 -13.655 1.00 81.19 112 ASN A O 1
ATOM 911 N N . ARG A 1 113 ? 14.083 5.136 -13.196 1.00 75.50 113 ARG A N 1
ATOM 912 C CA . ARG A 1 113 ? 13.973 4.098 -14.224 1.00 75.50 113 ARG A CA 1
ATOM 913 C C . ARG A 1 113 ? 14.064 4.694 -15.630 1.00 75.50 113 ARG A C 1
ATOM 915 O O . ARG A 1 113 ? 14.690 4.061 -16.478 1.00 75.50 113 ARG A O 1
ATOM 922 N N . LYS A 1 114 ? 13.462 5.867 -15.866 1.00 71.88 114 LYS A N 1
ATOM 923 C CA . LYS A 1 114 ? 13.540 6.606 -17.139 1.00 71.88 114 LYS A CA 1
ATOM 924 C C . LYS A 1 114 ? 14.960 7.127 -17.389 1.00 71.88 114 LYS A C 1
ATOM 926 O O . LYS A 1 114 ? 15.497 6.885 -18.463 1.00 71.88 114 LYS A O 1
ATOM 931 N N . LEU A 1 115 ? 15.591 7.745 -16.390 1.00 68.31 115 LEU A N 1
ATOM 932 C CA . LEU A 1 115 ? 16.944 8.307 -16.502 1.00 68.31 115 LEU A CA 1
ATOM 933 C C . LEU A 1 115 ? 18.010 7.220 -16.685 1.00 68.31 115 LEU A C 1
ATOM 935 O O . LEU A 1 115 ? 18.826 7.282 -17.594 1.00 68.31 115 LEU A O 1
ATOM 939 N N . SER A 1 116 ? 17.936 6.139 -15.908 1.00 71.00 116 SER A N 1
ATOM 940 C CA . SER A 1 116 ? 18.901 5.034 -15.979 1.00 71.00 116 SER A CA 1
ATOM 941 C C . SER A 1 116 ? 18.755 4.155 -17.236 1.00 71.00 116 SER A C 1
ATOM 943 O O . SER A 1 116 ? 19.526 3.209 -17.431 1.00 71.00 116 SER A O 1
ATOM 945 N N . ALA A 1 117 ? 17.776 4.425 -18.106 1.00 74.56 117 ALA A N 1
ATOM 946 C CA . ALA A 1 117 ? 17.674 3.777 -19.412 1.00 74.56 117 ALA A CA 1
ATOM 947 C C . ALA A 1 117 ? 18.730 4.287 -20.406 1.00 74.56 117 ALA A C 1
ATOM 949 O O . ALA A 1 117 ? 19.056 3.576 -21.357 1.00 74.56 117 ALA A O 1
ATOM 950 N N . THR A 1 118 ? 19.294 5.467 -20.157 1.00 78.69 118 THR A N 1
ATOM 951 C CA 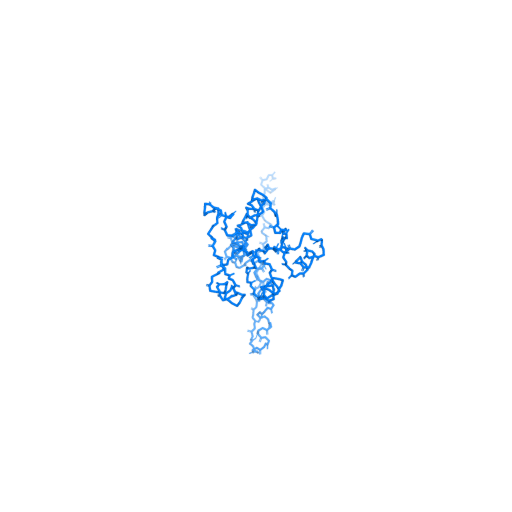. THR A 1 118 ? 20.182 6.176 -21.076 1.00 78.69 118 THR A CA 1
ATOM 952 C C . THR A 1 118 ? 21.514 6.457 -20.378 1.00 78.69 118 THR A C 1
ATOM 954 O O . THR A 1 118 ? 21.557 6.702 -19.180 1.00 78.69 118 THR A O 1
ATOM 957 N N . ASP A 1 119 ? 22.619 6.335 -21.101 1.00 82.19 119 ASP A N 1
ATOM 958 C CA . ASP A 1 119 ? 23.944 6.750 -20.651 1.00 82.19 119 ASP A CA 1
ATOM 959 C C . ASP A 1 119 ? 24.064 8.277 -20.769 1.00 82.19 119 ASP A C 1
ATOM 961 O O . ASP A 1 119 ? 23.842 8.830 -21.845 1.00 82.19 119 ASP A O 1
ATOM 965 N N . ASP A 1 120 ? 24.391 8.969 -19.677 1.00 75.00 120 ASP A N 1
ATOM 966 C CA . ASP A 1 120 ? 24.337 10.438 -19.636 1.00 75.00 120 ASP A CA 1
ATOM 967 C C . ASP A 1 120 ? 25.357 11.111 -20.564 1.00 75.00 120 ASP A C 1
ATOM 969 O O . ASP A 1 120 ? 25.063 12.150 -21.160 1.00 75.00 120 ASP A O 1
ATOM 973 N N . LEU A 1 121 ? 26.541 10.508 -20.720 1.00 82.06 121 LEU A N 1
ATOM 974 C CA . LEU A 1 121 ? 27.632 11.067 -21.518 1.00 82.06 121 LEU A CA 1
ATOM 975 C C . LEU A 1 121 ? 27.364 10.934 -23.022 1.00 82.06 121 LEU A C 1
ATOM 977 O O . LEU A 1 121 ? 27.647 11.853 -23.786 1.00 82.06 121 LEU A O 1
ATOM 981 N N . THR A 1 122 ? 26.836 9.787 -23.454 1.00 84.44 122 THR A N 1
ATOM 982 C CA . THR A 1 122 ? 26.666 9.465 -24.882 1.00 84.44 122 THR A CA 1
ATOM 983 C C . THR A 1 122 ? 25.229 9.586 -25.376 1.00 84.44 122 THR A C 1
ATOM 985 O O . THR A 1 122 ? 24.997 9.554 -26.583 1.00 84.44 122 THR A O 1
ATOM 988 N N . ARG A 1 123 ? 24.257 9.686 -24.461 1.00 83.75 123 ARG A N 1
ATOM 989 C CA . ARG A 1 123 ? 22.812 9.576 -24.725 1.00 83.75 123 ARG A CA 1
ATOM 990 C C . ARG A 1 123 ? 22.391 8.259 -25.394 1.00 83.75 123 ARG A C 1
ATOM 992 O O . ARG A 1 123 ? 21.240 8.121 -25.804 1.00 83.75 123 ARG A O 1
ATOM 999 N N . ALA A 1 124 ? 23.292 7.279 -25.489 1.00 85.62 124 ALA A N 1
ATOM 1000 C CA . ALA A 1 124 ? 22.978 5.937 -25.960 1.00 85.62 124 ALA A CA 1
ATOM 1001 C C . ALA A 1 124 ? 22.210 5.158 -24.884 1.00 85.62 124 ALA A C 1
ATOM 1003 O O . ALA A 1 124 ? 22.216 5.523 -23.711 1.00 85.62 124 ALA A O 1
ATOM 1004 N N . ALA A 1 125 ? 21.563 4.053 -25.258 1.00 84.94 125 ALA A N 1
ATOM 1005 C CA . ALA A 1 125 ? 20.944 3.170 -24.274 1.00 84.94 125 ALA A CA 1
ATOM 1006 C C . ALA A 1 125 ? 21.992 2.667 -23.266 1.00 84.94 125 ALA A C 1
ATOM 1008 O O . ALA A 1 125 ? 23.065 2.193 -23.647 1.00 84.94 125 ALA A O 1
ATOM 1009 N N . SER A 1 126 ? 21.675 2.751 -21.975 1.00 86.44 126 SER A N 1
ATOM 1010 C CA . SER A 1 126 ? 22.596 2.357 -20.915 1.00 86.44 126 SER A CA 1
ATOM 1011 C C . SER A 1 126 ? 22.891 0.856 -20.972 1.00 86.44 126 SER A C 1
ATOM 1013 O O . SER A 1 126 ? 22.077 0.039 -21.420 1.00 86.44 126 SER A O 1
ATOM 1015 N N . ARG A 1 127 ? 24.040 0.444 -20.426 1.00 85.81 127 ARG A N 1
ATOM 1016 C CA . ARG A 1 127 ? 24.380 -0.984 -20.301 1.00 85.81 127 ARG A CA 1
ATOM 1017 C C . ARG A 1 127 ? 23.298 -1.773 -19.554 1.00 85.81 127 ARG A C 1
ATOM 1019 O O . ARG A 1 127 ? 23.020 -2.919 -19.906 1.00 85.81 127 ARG A O 1
ATOM 1026 N N . ARG A 1 128 ? 22.666 -1.159 -18.544 1.00 82.44 128 ARG A N 1
ATOM 1027 C CA . ARG A 1 128 ? 21.562 -1.765 -17.783 1.00 82.44 128 ARG A CA 1
ATOM 1028 C C . ARG A 1 128 ? 20.325 -1.957 -18.657 1.00 82.44 128 ARG A C 1
ATOM 1030 O O . ARG A 1 128 ? 19.698 -3.013 -18.594 1.00 82.44 128 ARG A O 1
ATOM 1037 N N . PHE A 1 129 ? 19.988 -0.965 -19.483 1.00 86.19 129 PHE A N 1
ATOM 1038 C CA . PHE A 1 129 ? 18.904 -1.077 -20.454 1.00 86.19 129 PHE A CA 1
ATOM 1039 C C . PHE A 1 129 ? 19.162 -2.217 -21.441 1.00 86.19 129 PHE A C 1
ATOM 1041 O O . PHE A 1 129 ? 18.289 -3.070 -21.608 1.00 86.19 129 PHE A O 1
ATOM 1048 N N . PHE A 1 130 ? 20.363 -2.279 -22.026 1.00 89.88 130 PHE A N 1
ATOM 1049 C CA . PHE A 1 130 ? 20.747 -3.343 -22.956 1.00 89.88 130 PHE A CA 1
ATOM 1050 C C . PHE A 1 130 ? 20.644 -4.729 -22.307 1.00 89.88 130 PHE A C 1
ATOM 1052 O O . PHE A 1 130 ? 19.967 -5.602 -22.842 1.00 89.88 130 PHE A O 1
ATOM 1059 N N . GLY A 1 131 ? 21.225 -4.917 -21.116 1.00 88.81 131 GLY A N 1
ATOM 1060 C CA . GLY A 1 131 ? 21.186 -6.200 -20.403 1.00 88.81 131 GLY A CA 1
ATOM 1061 C C . GLY A 1 131 ? 19.769 -6.684 -20.072 1.00 88.81 131 GLY A C 1
ATOM 1062 O O . GLY A 1 131 ? 19.519 -7.884 -20.078 1.00 88.81 131 GLY A O 1
ATOM 1063 N N . LYS A 1 132 ? 18.823 -5.763 -19.838 1.00 85.94 132 LYS A N 1
ATOM 1064 C CA . LYS A 1 132 ? 17.415 -6.099 -19.577 1.00 85.94 132 LYS A CA 1
ATOM 1065 C C . LYS A 1 132 ? 16.622 -6.433 -20.847 1.00 85.94 132 LYS A C 1
ATOM 1067 O O . LYS A 1 132 ? 15.740 -7.287 -20.800 1.00 85.94 132 LYS A O 1
ATOM 1072 N N . HIS A 1 133 ? 16.875 -5.741 -21.958 1.00 89.44 133 HIS A N 1
ATOM 1073 C CA . HIS A 1 133 ? 16.055 -5.862 -23.172 1.00 89.44 133 HIS A CA 1
ATOM 1074 C C . HIS A 1 133 ? 16.610 -6.871 -24.180 1.00 89.44 133 HIS A C 1
ATOM 1076 O O . HIS A 1 133 ? 15.825 -7.560 -24.827 1.00 89.44 133 HIS A O 1
ATOM 1082 N N . PHE A 1 134 ? 17.934 -7.012 -24.283 1.00 94.25 134 PHE A N 1
ATOM 1083 C CA . PHE A 1 134 ? 18.569 -7.888 -25.266 1.00 94.25 134 PHE A CA 1
ATOM 1084 C C . PHE A 1 134 ? 18.120 -9.360 -25.167 1.00 94.25 134 PHE A C 1
ATOM 1086 O O . PHE A 1 134 ? 17.751 -9.908 -26.204 1.00 94.25 134 PHE A O 1
ATOM 1093 N N . PRO A 1 135 ? 18.020 -9.997 -23.976 1.00 95.56 135 PRO A N 1
ATOM 1094 C CA . PRO A 1 135 ? 17.520 -11.374 -23.881 1.00 95.56 135 PRO A CA 1
ATOM 1095 C C . PRO A 1 135 ? 16.101 -11.548 -24.443 1.00 95.56 135 PRO A C 1
ATOM 1097 O O . PRO A 1 135 ? 15.818 -12.528 -25.127 1.00 95.56 135 PRO A O 1
ATOM 1100 N N . ARG A 1 136 ? 15.222 -10.557 -24.232 1.00 94.19 136 ARG A N 1
ATOM 1101 C CA . ARG A 1 136 ? 13.839 -10.583 -24.739 1.00 94.19 136 ARG A CA 1
ATOM 1102 C C . ARG A 1 136 ? 13.801 -10.496 -26.263 1.00 94.19 136 ARG A C 1
ATOM 1104 O O . ARG A 1 136 ? 12.989 -11.163 -26.895 1.00 94.19 136 ARG A O 1
ATOM 1111 N N . GLU A 1 137 ? 14.681 -9.695 -26.857 1.00 95.12 137 GLU A N 1
ATOM 1112 C CA . GLU A 1 137 ? 14.791 -9.599 -28.315 1.00 95.12 137 GLU A CA 1
ATOM 1113 C C . GLU A 1 137 ? 15.399 -10.868 -28.933 1.00 95.12 137 GLU A C 1
ATOM 1115 O O . GLU A 1 137 ? 14.974 -11.270 -30.014 1.00 95.12 137 GLU A O 1
ATOM 1120 N N . VAL A 1 138 ? 16.302 -11.565 -28.230 1.00 96.25 138 VAL A N 1
ATOM 1121 C CA . VAL A 1 138 ? 16.792 -12.897 -28.635 1.00 96.25 138 VAL A CA 1
ATOM 1122 C C . VAL A 1 138 ? 15.650 -13.921 -28.648 1.00 96.25 138 VAL A C 1
ATOM 1124 O O . VAL A 1 138 ? 15.439 -14.591 -29.660 1.00 96.25 138 VAL A O 1
ATOM 1127 N N . GLU A 1 139 ? 14.863 -14.007 -27.571 1.00 96.56 139 GLU A N 1
ATOM 1128 C CA . GLU A 1 139 ? 13.689 -14.895 -27.505 1.00 96.56 139 GLU A CA 1
ATOM 1129 C C . GLU A 1 139 ? 12.659 -14.571 -28.593 1.00 96.56 139 GLU A C 1
ATOM 1131 O O . GLU A 1 139 ? 12.095 -15.461 -29.233 1.00 96.56 139 GLU A O 1
ATOM 1136 N N . ARG A 1 140 ? 12.421 -13.280 -28.833 1.00 96.06 140 ARG A N 1
ATOM 1137 C CA . ARG A 1 140 ? 11.502 -12.795 -29.862 1.00 96.06 140 ARG A CA 1
ATOM 1138 C C . ARG A 1 140 ? 11.982 -13.158 -31.266 1.00 96.06 140 ARG A C 1
ATOM 1140 O O . ARG A 1 140 ? 11.179 -13.626 -32.073 1.00 96.06 140 ARG A O 1
ATOM 1147 N N . ALA A 1 141 ? 13.265 -12.961 -31.561 1.00 97.00 141 ALA A N 1
ATOM 1148 C CA . ALA A 1 141 ? 13.867 -13.329 -32.837 1.00 97.00 141 ALA A CA 1
ATOM 1149 C C . ALA A 1 141 ? 13.742 -14.838 -33.095 1.00 97.00 141 ALA A C 1
ATOM 1151 O O . ALA A 1 141 ? 13.307 -15.234 -34.178 1.00 97.00 141 ALA A O 1
ATOM 1152 N N . ALA A 1 142 ? 14.004 -15.664 -32.074 1.00 95.44 142 ALA A N 1
ATOM 1153 C CA . ALA A 1 142 ? 13.809 -17.110 -32.139 1.00 95.44 142 ALA A CA 1
ATOM 1154 C C . ALA A 1 142 ? 12.338 -17.486 -32.395 1.00 95.44 142 ALA A C 1
ATOM 1156 O O . ALA A 1 142 ? 12.049 -18.262 -33.307 1.00 95.44 142 ALA A O 1
ATOM 1157 N N . ARG A 1 143 ? 11.392 -16.883 -31.657 1.00 97.25 143 ARG A N 1
ATOM 1158 C CA . ARG A 1 143 ? 9.946 -17.137 -31.802 1.00 97.25 143 ARG A CA 1
ATOM 1159 C C . ARG A 1 143 ? 9.430 -16.823 -33.203 1.00 97.25 143 ARG A C 1
ATOM 1161 O O . ARG A 1 143 ? 8.657 -17.596 -33.759 1.00 97.25 143 ARG A O 1
ATOM 1168 N N . TYR A 1 144 ? 9.842 -15.693 -33.768 1.00 96.94 144 TYR A N 1
ATOM 1169 C CA . TYR A 1 144 ? 9.369 -15.238 -35.077 1.00 96.94 144 TYR A CA 1
ATOM 1170 C C . TYR A 1 144 ? 10.277 -15.659 -36.238 1.00 96.94 144 TYR A C 1
ATOM 1172 O O . TYR A 1 144 ? 10.047 -15.218 -37.362 1.00 96.94 144 TYR A O 1
ATOM 1180 N N . LYS A 1 145 ? 11.299 -16.491 -35.982 1.00 95.19 145 LYS A N 1
ATOM 1181 C CA . LYS A 1 145 ? 12.300 -16.930 -36.970 1.00 95.19 145 LYS A CA 1
ATOM 1182 C C . LYS A 1 145 ? 12.907 -15.761 -37.758 1.00 95.19 145 LYS A C 1
ATOM 1184 O O . LYS A 1 145 ? 13.073 -15.832 -38.974 1.00 95.19 145 LYS A O 1
ATOM 1189 N N . ARG A 1 146 ? 13.207 -14.659 -37.068 1.00 96.06 146 ARG A N 1
ATOM 1190 C CA . ARG A 1 146 ? 13.836 -13.469 -37.659 1.00 96.06 146 ARG A CA 1
ATOM 1191 C C . ARG A 1 146 ? 15.318 -13.436 -37.314 1.00 96.06 146 ARG A C 1
ATOM 1193 O O . ARG A 1 146 ? 15.700 -13.783 -36.201 1.00 96.06 146 ARG A O 1
ATOM 1200 N N . ALA A 1 147 ? 16.141 -12.987 -38.257 1.00 93.56 147 ALA A N 1
ATOM 1201 C CA . ALA A 1 147 ? 17.553 -12.741 -37.993 1.00 93.56 147 ALA A CA 1
ATOM 1202 C C . ALA A 1 147 ? 17.715 -11.561 -37.016 1.00 93.56 147 ALA A C 1
ATOM 1204 O O . ALA A 1 147 ? 17.048 -10.536 -37.162 1.00 93.56 147 ALA A O 1
ATOM 1205 N N . LEU A 1 148 ? 18.607 -11.713 -36.035 1.00 95.81 148 LEU A N 1
ATOM 1206 C CA . LEU A 1 148 ? 19.010 -10.667 -35.094 1.00 95.81 148 LEU A CA 1
ATOM 1207 C C . LEU A 1 148 ? 20.504 -10.392 -35.283 1.00 95.81 148 LEU A C 1
ATOM 1209 O O . LEU A 1 148 ? 21.298 -11.325 -35.383 1.00 95.81 148 LEU A O 1
ATOM 1213 N N . SER A 1 149 ? 20.893 -9.121 -35.317 1.00 95.50 149 SER A N 1
ATOM 1214 C CA . SER A 1 149 ? 22.292 -8.702 -35.464 1.00 95.50 149 SER A CA 1
ATOM 1215 C C . SER A 1 149 ? 22.719 -7.838 -34.278 1.00 95.50 149 SER A C 1
ATOM 1217 O O . SER A 1 149 ? 21.914 -7.082 -33.737 1.00 95.50 149 SER A O 1
ATOM 1219 N N . LEU A 1 150 ? 23.988 -7.944 -33.878 1.00 94.31 150 LEU A N 1
ATOM 1220 C CA . LEU A 1 150 ? 24.584 -7.172 -32.786 1.00 94.31 150 LEU A CA 1
ATOM 1221 C C . LEU A 1 150 ? 25.893 -6.540 -33.260 1.00 94.31 150 LEU A C 1
ATOM 1223 O O . LEU A 1 150 ? 26.732 -7.216 -33.851 1.00 94.31 150 LEU A O 1
ATOM 1227 N N . VAL A 1 151 ? 26.082 -5.259 -32.950 1.00 93.88 151 VAL A N 1
ATOM 1228 C CA . VAL A 1 151 ? 27.337 -4.543 -33.193 1.00 93.88 151 VAL A CA 1
ATOM 1229 C C . VAL A 1 151 ? 27.996 -4.247 -31.853 1.00 93.88 151 VAL A C 1
ATOM 1231 O O . VAL A 1 151 ? 27.373 -3.681 -30.957 1.00 93.88 151 VAL A O 1
ATOM 1234 N N . LEU A 1 152 ? 29.267 -4.624 -31.721 1.00 91.81 152 LEU A N 1
ATOM 1235 C CA . LEU A 1 152 ? 30.100 -4.310 -30.565 1.00 91.81 152 LEU A CA 1
ATOM 1236 C C . LEU A 1 152 ? 31.220 -3.377 -31.009 1.00 91.81 152 LEU A C 1
ATOM 1238 O O . LEU A 1 152 ? 31.996 -3.704 -31.904 1.00 91.81 152 LEU A O 1
ATOM 1242 N N . TRP A 1 153 ? 31.315 -2.222 -30.360 1.00 89.12 153 TRP A N 1
ATOM 1243 C CA . TRP A 1 153 ? 32.354 -1.241 -30.633 1.00 89.12 153 TRP A CA 1
ATOM 1244 C C . TRP A 1 153 ? 33.186 -0.987 -29.378 1.00 89.12 153 TRP A C 1
ATOM 1246 O O . TRP A 1 153 ? 32.656 -0.858 -28.276 1.00 89.12 153 TRP A O 1
ATOM 1256 N N . ARG A 1 154 ? 34.509 -0.920 -29.545 1.00 87.94 154 ARG A N 1
ATOM 1257 C CA . ARG A 1 154 ? 35.459 -0.595 -28.477 1.00 87.94 154 ARG A CA 1
ATOM 1258 C C . ARG A 1 154 ? 36.430 0.459 -28.983 1.00 87.94 154 ARG A C 1
ATOM 1260 O O . ARG A 1 154 ? 37.142 0.226 -29.958 1.00 87.94 154 ARG A O 1
ATOM 1267 N N . GLN A 1 155 ? 36.525 1.580 -28.275 1.00 81.69 155 GLN A N 1
ATOM 1268 C CA . GLN A 1 155 ? 37.553 2.578 -28.544 1.00 81.69 155 GLN A CA 1
ATOM 1269 C C . GLN A 1 155 ? 38.926 2.040 -28.108 1.00 81.69 155 GLN A C 1
ATOM 1271 O O . GLN A 1 155 ? 39.106 1.569 -26.981 1.00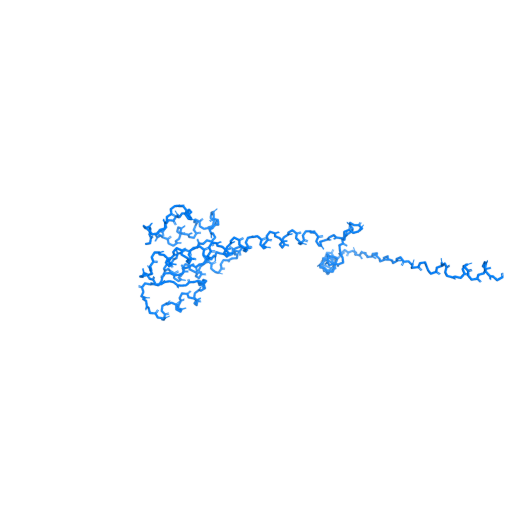 81.69 155 GLN A O 1
ATOM 1276 N N . ARG A 1 156 ? 39.916 2.080 -29.005 1.00 83.19 156 ARG A N 1
ATOM 1277 C CA . ARG A 1 156 ? 41.312 1.774 -28.660 1.00 83.19 156 ARG A CA 1
ATOM 1278 C C . ARG A 1 156 ? 41.893 2.940 -27.857 1.00 83.19 156 ARG A C 1
ATOM 1280 O O . ARG A 1 156 ? 41.885 4.071 -28.331 1.00 83.19 156 ARG A O 1
ATOM 1287 N N . ALA A 1 157 ? 42.428 2.666 -26.667 1.00 68.12 157 ALA A N 1
ATOM 1288 C CA . ALA A 1 157 ? 43.152 3.664 -25.885 1.00 68.12 157 ALA A CA 1
ATOM 1289 C C . ALA A 1 157 ? 44.433 4.087 -26.628 1.00 68.12 157 ALA A C 1
ATOM 1291 O O . ALA A 1 157 ? 45.289 3.247 -26.918 1.00 68.12 157 ALA A O 1
ATOM 1292 N N . GLN A 1 158 ? 44.582 5.380 -26.922 1.00 62.41 158 GLN A N 1
ATOM 1293 C CA . GLN A 1 158 ? 45.819 5.930 -27.477 1.00 62.41 158 GLN A CA 1
ATOM 1294 C C . GLN A 1 158 ? 46.898 5.989 -26.384 1.00 62.41 158 GLN A C 1
ATOM 1296 O O . GLN A 1 158 ? 47.050 6.980 -25.676 1.00 62.41 158 GLN A O 1
ATOM 1301 N N . ARG A 1 159 ? 47.689 4.920 -26.245 1.00 56.28 159 ARG A N 1
ATOM 1302 C CA . ARG A 1 159 ? 48.969 4.965 -25.519 1.00 56.28 159 ARG A CA 1
ATOM 1303 C C . ARG A 1 159 ? 50.034 5.626 -26.399 1.00 56.28 159 ARG A C 1
ATOM 1305 O O . ARG A 1 159 ? 50.912 4.947 -26.918 1.00 56.28 159 ARG A O 1
ATOM 1312 N N . ALA A 1 160 ? 49.963 6.936 -26.595 1.00 56.66 160 ALA A N 1
ATOM 1313 C CA . ALA A 1 160 ? 51.010 7.660 -27.310 1.00 56.66 160 ALA A CA 1
ATOM 1314 C C . ALA A 1 160 ? 51.127 9.092 -26.787 1.00 56.66 160 ALA A C 1
ATOM 1316 O O . ALA A 1 160 ? 50.491 9.980 -27.330 1.00 56.66 160 ALA A O 1
ATOM 1317 N N . ASN A 1 161 ? 51.926 9.301 -25.730 1.00 52.94 161 ASN A N 1
ATOM 1318 C CA . ASN A 1 161 ? 52.651 10.572 -25.550 1.00 52.94 161 ASN A CA 1
ATOM 1319 C C . ASN A 1 161 ? 53.802 10.565 -24.522 1.00 52.94 161 ASN A C 1
ATOM 1321 O O . ASN A 1 161 ? 54.593 11.500 -24.521 1.00 52.94 161 ASN A O 1
ATOM 1325 N N . LEU A 1 162 ? 54.029 9.504 -23.734 1.00 51.47 162 LEU A N 1
ATOM 1326 C CA . LEU A 1 162 ? 55.171 9.492 -22.795 1.00 51.47 162 LEU A CA 1
ATOM 1327 C C . LEU A 1 162 ? 56.557 9.293 -23.444 1.00 51.47 162 LEU A C 1
ATOM 1329 O O . LEU A 1 162 ? 57.560 9.665 -22.849 1.00 51.47 162 LEU A O 1
ATOM 1333 N N . LYS A 1 163 ? 56.653 8.766 -24.675 1.00 54.19 163 LYS A N 1
ATOM 1334 C CA . LYS A 1 163 ? 57.957 8.562 -25.348 1.00 54.19 163 LYS A CA 1
ATOM 1335 C C . LYS A 1 163 ? 58.456 9.765 -26.156 1.00 54.19 163 LYS A C 1
ATOM 1337 O O . LYS A 1 163 ? 59.600 9.744 -26.602 1.00 54.19 163 LYS A O 1
ATOM 1342 N N . ARG A 1 164 ? 57.627 10.796 -26.365 1.00 53.03 164 ARG A N 1
ATOM 1343 C CA . ARG A 1 164 ? 58.020 11.977 -27.157 1.00 53.03 164 ARG A CA 1
ATOM 1344 C C . ARG A 1 164 ? 58.752 13.024 -26.314 1.00 53.03 164 ARG A C 1
ATOM 1346 O O . ARG A 1 164 ? 59.665 13.657 -26.821 1.00 53.03 164 ARG A O 1
ATOM 1353 N N . ILE A 1 165 ? 58.431 13.108 -25.021 1.00 53.81 165 ILE A N 1
ATOM 1354 C CA . ILE A 1 165 ? 59.093 14.017 -24.071 1.00 53.81 165 ILE A CA 1
ATOM 1355 C C . ILE A 1 165 ? 60.520 13.533 -23.748 1.00 53.81 165 ILE A C 1
ATOM 1357 O O . ILE A 1 165 ? 61.446 14.333 -23.739 1.00 53.81 165 ILE A O 1
ATOM 1361 N N . ALA A 1 166 ? 60.742 12.219 -23.618 1.00 54.00 166 ALA A N 1
ATOM 1362 C CA . ALA A 1 166 ? 62.068 11.662 -23.319 1.00 54.00 166 ALA A CA 1
ATOM 1363 C C . ALA A 1 166 ? 63.083 11.725 -24.485 1.00 54.00 166 ALA A C 1
ATOM 1365 O O . ALA A 1 166 ? 64.266 11.504 -24.265 1.00 54.00 166 ALA A O 1
ATOM 1366 N N . ARG A 1 167 ? 62.649 12.011 -25.723 1.00 54.44 167 ARG A N 1
ATOM 1367 C CA . ARG A 1 167 ? 63.545 12.197 -26.887 1.00 54.44 167 ARG A CA 1
ATOM 1368 C C . ARG A 1 167 ? 63.821 13.663 -27.232 1.00 54.44 167 ARG A C 1
ATOM 1370 O O . ARG A 1 167 ? 64.644 13.912 -28.095 1.00 54.44 167 ARG A O 1
ATOM 1377 N N . GLN A 1 168 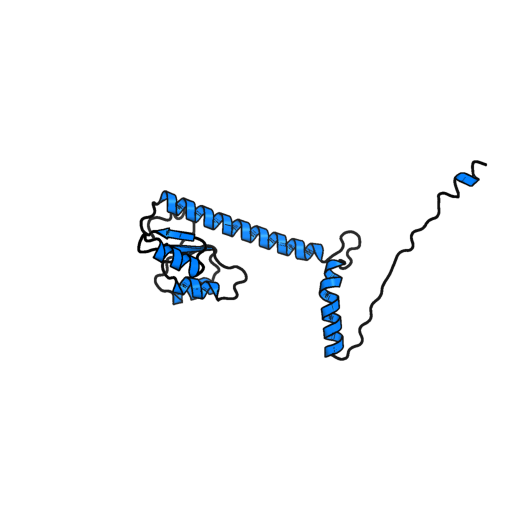? 63.129 14.612 -26.599 1.00 54.03 168 GLN A N 1
ATOM 1378 C CA . GLN A 1 168 ? 63.389 16.051 -26.763 1.00 54.03 168 GLN A CA 1
ATOM 1379 C C . GLN A 1 168 ? 64.272 16.630 -25.643 1.00 54.03 168 GLN A C 1
ATOM 1381 O O . GLN A 1 168 ? 64.577 17.816 -25.676 1.00 54.03 168 GLN A O 1
ATOM 1386 N N . GLN A 1 169 ? 64.678 15.809 -24.667 1.00 54.28 169 GLN A N 1
ATOM 1387 C CA . GLN A 1 169 ? 65.581 16.183 -23.568 1.00 54.28 169 GLN A CA 1
ATOM 1388 C C . GLN A 1 169 ? 66.899 15.383 -23.561 1.00 54.28 169 GLN A C 1
ATOM 1390 O O . GLN A 1 169 ? 67.588 15.367 -22.544 1.00 54.28 169 GLN A O 1
ATOM 1395 N N . ALA A 1 170 ? 67.237 14.710 -24.665 1.00 47.16 170 ALA A N 1
ATOM 1396 C CA . ALA A 1 170 ? 68.511 14.015 -24.855 1.00 47.16 170 ALA A CA 1
ATOM 1397 C C . ALA A 1 170 ? 69.239 14.588 -26.071 1.00 47.16 170 ALA A C 1
ATOM 1399 O O . ALA A 1 170 ? 68.536 14.868 -27.071 1.00 47.16 170 ALA A O 1
#

Radius of gyration: 28.28 Å; chains: 1; bounding box: 90×37×61 Å

pLDDT: mean 85.05, std 13.38, range [47.06, 97.69]

Secondary structure (DSSP, 8-state):
-GGGS-TTT------S-HHHHHHHHHHS--SEEEES-HHHHHHHHHS--SSPPEEEEEESS--HHHHHHHHHHT-SEEEETT--HHHHHHHHHHHHHHHHHHHHHHHHHHHHHHHTTB-TTT-SBPHHHHHHHHHHHHHHHHHTT---------PPP---SHHHHTTS--

Foldseek 3Di:
DVVLDDVVQDDDDDDPDLVVVVVVCVVPPDQEEEEQDLVSLLVQVPDPDPHRHAYEHEFADPDPVSQVSSVVSPHPYYDYPPDDSVRVSVVSNVSVVVSVVVVVVVVVVVVCVVVQQADPVPRHGHPVVCVVCVVVVVVVCVVVVHDDDDDDDDDDDPPDDPVVVVVVVD

Sequence (170 aa):
MERRVTPDLLEVECLADEQEALRRFEAEFRPVVVTDSTELIRKLRTRPLVRPPFIIYVSEVDDPTEREAGILAGADECVGRRVTERELEARLRAARRICELESVLRLIMEENRKLSATDDLTRAASRRFFGKHFPREVERAARYKRALSLVLWRQRAQRANLKRIARQQA